Protein AF-A0A353P8K7-F1 (afdb_monomer)

Nearest PDB structures (foldseek):
  1xvi-assembly1_A  TM=2.684E-01  e=2.749E+00  Escherichia coli K-12
  8qqc-assembly1_A  TM=2.495E-01  e=2.749E+00  Lymantria dispar
  8qph-assembly1_A  TM=2.498E-01  e=2.922E+00  Lymantria dispar
  5ncs-assembly2_B  TM=2.288E-01  e=4.481E+00  Tannerella forsythia 92A2
  5nct-assembly1_A  TM=1.923E-01  e=8.252E+00  Tannerella forsythia

Foldseek 3Di:
DWDWDAAPVRDTPGQPPAKKWKKWWFDDDPQKIKIFIDMDSRPLVCLVVCVVVDPTHTFKMWMAGQGHPVRRVVLSVQLCVLQVVQDDDDGMGMDGHPPPVSVCSNLVSVCVSCVVVLVVVCVVPVDDDPPPSDGPRIDMQGPVNSVVSVVSPPPDPPPPPPPDPDD

Sequence (167 aa):
MTHQLYGARGNVINTFGGYHLYILFCKPYRELRFFKIGISTFVMGRMPQLLCGCPFEFDRVVYTYVGNSKEAHAAEASLHREMAKLSTCREWFCMREGNDDDSKEFNDAIFRTWGQELQEMQESMGTQPDGSGVPTKWNRISEEAIKGYMALQRPSKRRRPKHRRAA

Solvent-accessible surface area (backbone atoms only — not comparable to full-atom values): 9806 Å² total; per-residue (Å²): 122,74,55,77,44,68,42,103,82,71,49,77,42,81,38,58,69,39,21,22,41,35,41,41,34,32,48,74,55,92,60,30,33,41,33,34,59,50,74,34,60,49,62,78,77,45,48,67,63,49,60,76,73,42,96,64,58,73,44,40,35,38,33,39,83,55,43,46,68,67,51,33,50,52,52,52,55,48,46,53,61,64,43,48,87,36,48,76,56,95,54,31,31,50,39,50,64,92,39,66,66,51,53,47,54,52,50,52,37,53,38,73,75,43,31,69,68,50,47,60,43,42,72,73,63,77,62,80,83,89,79,76,84,69,64,90,77,43,51,74,45,49,52,66,56,52,51,52,54,55,62,68,67,51,75,70,80,72,75,70,77,78,77,75,76,84,129

Structure (mmCIF, N/CA/C/O backbone):
data_AF-A0A353P8K7-F1
#
_entry.id   AF-A0A353P8K7-F1
#
loop_
_atom_site.group_PDB
_atom_site.id
_atom_site.type_symbol
_atom_site.label_atom_id
_atom_site.label_alt_id
_atom_site.label_comp_id
_atom_site.label_asym_id
_atom_site.label_entity_id
_atom_site.label_seq_id
_atom_site.pdbx_PDB_ins_code
_atom_site.Cartn_x
_atom_site.Cartn_y
_atom_site.Cartn_z
_atom_site.occupancy
_atom_site.B_iso_or_equiv
_atom_site.auth_seq_id
_atom_site.auth_comp_id
_atom_site.auth_asym_id
_atom_site.auth_atom_id
_atom_site.pdbx_PDB_model_num
ATOM 1 N N . MET A 1 1 ? 18.266 7.956 -15.931 1.00 43.16 1 MET A N 1
ATOM 2 C CA . MET A 1 1 ? 18.594 6.923 -16.939 1.00 43.16 1 MET A CA 1
ATOM 3 C C . MET A 1 1 ? 17.413 5.967 -17.006 1.00 43.16 1 MET A C 1
ATOM 5 O O . MET A 1 1 ? 17.100 5.342 -16.001 1.00 43.16 1 MET A O 1
ATOM 9 N N . THR A 1 2 ? 16.691 5.939 -18.124 1.00 40.66 2 THR A N 1
ATOM 10 C CA . THR A 1 2 ? 15.492 5.103 -18.293 1.00 40.66 2 THR A CA 1
ATOM 11 C C . THR A 1 2 ? 15.934 3.733 -18.785 1.00 40.66 2 THR A C 1
ATOM 13 O O . THR A 1 2 ? 16.444 3.617 -19.896 1.00 40.66 2 THR A O 1
ATOM 16 N N . HIS A 1 3 ? 15.782 2.696 -17.966 1.00 39.88 3 HIS A N 1
ATOM 17 C CA . HIS A 1 3 ? 15.953 1.329 -18.449 1.00 39.88 3 HIS A CA 1
ATOM 18 C C . HIS A 1 3 ? 14.664 0.932 -19.169 1.00 39.88 3 HIS A C 1
ATOM 20 O O . HIS A 1 3 ? 13.577 1.213 -18.673 1.00 39.88 3 HIS A O 1
ATOM 26 N N . GLN A 1 4 ? 14.750 0.311 -20.341 1.00 42.09 4 GLN A N 1
ATOM 27 C CA . GLN A 1 4 ? 13.599 -0.316 -20.992 1.00 42.09 4 GLN A CA 1
ATOM 28 C C . GLN A 1 4 ? 13.704 -1.822 -20.768 1.00 42.09 4 GLN A C 1
ATOM 30 O O . GLN A 1 4 ? 14.671 -2.444 -21.205 1.00 42.09 4 GLN A O 1
ATOM 35 N N . LEU A 1 5 ? 12.731 -2.409 -20.072 1.00 46.09 5 LEU A N 1
ATOM 36 C CA . LEU A 1 5 ? 12.592 -3.859 -20.001 1.00 46.09 5 LEU A CA 1
ATOM 37 C C . LEU A 1 5 ? 11.642 -4.305 -21.110 1.00 46.09 5 LEU A C 1
ATOM 39 O O . LEU A 1 5 ? 10.525 -3.812 -21.231 1.00 46.09 5 LEU A O 1
ATOM 43 N N . TYR A 1 6 ? 12.079 -5.254 -21.927 1.00 43.75 6 TYR A N 1
ATOM 44 C CA . TYR A 1 6 ? 11.246 -5.831 -22.975 1.00 43.75 6 TYR A CA 1
ATOM 45 C C . TYR A 1 6 ? 10.552 -7.078 -22.427 1.00 43.75 6 TYR A C 1
ATOM 47 O O . TYR A 1 6 ? 11.202 -8.002 -21.937 1.00 43.75 6 TYR A O 1
ATOM 55 N N . GLY A 1 7 ? 9.220 -7.114 -22.493 1.00 46.94 7 GLY A N 1
ATOM 56 C CA . GLY A 1 7 ? 8.465 -8.331 -22.203 1.00 46.94 7 GLY A CA 1
ATOM 57 C C . GLY A 1 7 ? 8.741 -9.420 -23.248 1.00 46.94 7 GLY A C 1
ATOM 58 O O . GLY A 1 7 ? 9.162 -9.130 -24.365 1.00 46.94 7 GLY A O 1
ATOM 59 N N . ALA A 1 8 ? 8.415 -10.679 -22.937 1.00 44.69 8 ALA A N 1
ATOM 60 C CA . ALA A 1 8 ? 8.651 -11.838 -23.818 1.00 44.69 8 ALA A CA 1
ATOM 61 C C . ALA A 1 8 ? 7.961 -11.772 -25.205 1.00 44.69 8 ALA A C 1
ATOM 63 O O . ALA A 1 8 ? 8.184 -12.639 -26.046 1.00 44.69 8 ALA A O 1
ATOM 64 N N . ARG A 1 9 ? 7.109 -10.765 -25.442 1.00 46.38 9 ARG A N 1
ATOM 65 C CA . ARG A 1 9 ? 6.436 -10.483 -26.722 1.00 46.38 9 ARG A CA 1
ATOM 66 C C . ARG A 1 9 ? 6.897 -9.177 -27.390 1.00 46.38 9 ARG A C 1
ATOM 68 O O . ARG A 1 9 ? 6.229 -8.713 -28.300 1.00 46.38 9 ARG A O 1
ATOM 75 N N . GLY A 1 10 ? 7.982 -8.557 -26.923 1.00 41.38 10 GLY A N 1
ATOM 76 C CA . GLY A 1 10 ? 8.492 -7.294 -27.473 1.00 41.38 10 GLY A CA 1
ATOM 77 C C . GLY A 1 10 ? 7.762 -6.032 -26.998 1.00 41.38 10 GLY A C 1
ATOM 78 O O . GLY A 1 10 ? 8.139 -4.935 -27.395 1.00 41.38 10 GLY A O 1
ATOM 79 N N . ASN A 1 11 ? 6.761 -6.150 -26.119 1.00 46.84 11 ASN A N 1
ATOM 80 C CA . ASN A 1 11 ? 6.120 -4.979 -25.518 1.00 46.84 11 ASN A CA 1
ATOM 81 C C . ASN A 1 11 ? 7.098 -4.288 -24.558 1.00 46.84 11 ASN A C 1
ATOM 83 O O . ASN A 1 11 ? 7.665 -4.944 -23.676 1.00 46.84 11 ASN A O 1
ATOM 87 N N . VAL A 1 12 ? 7.261 -2.974 -24.717 1.00 45.72 12 VAL A N 1
ATOM 88 C CA . VAL A 1 12 ? 8.039 -2.134 -23.801 1.00 45.72 12 VAL A CA 1
ATOM 89 C C . VAL A 1 12 ? 7.329 -2.119 -22.450 1.00 45.72 12 VAL A C 1
ATOM 91 O O . VAL A 1 12 ? 6.235 -1.576 -22.308 1.00 45.72 12 VAL A O 1
ATOM 94 N N . ILE A 1 13 ? 7.946 -2.733 -21.447 1.00 55.56 13 ILE A N 1
ATOM 95 C CA . ILE A 1 13 ? 7.599 -2.513 -20.051 1.00 55.56 13 ILE A CA 1
ATOM 96 C C . ILE A 1 13 ? 8.386 -1.266 -19.665 1.00 55.56 13 ILE A C 1
ATOM 98 O O . ILE A 1 13 ? 9.603 -1.323 -19.487 1.00 55.56 13 ILE A O 1
ATOM 102 N N . ASN A 1 14 ? 7.707 -0.119 -19.610 1.00 50.41 14 ASN A N 1
ATOM 103 C CA . ASN A 1 14 ? 8.325 1.115 -19.137 1.00 50.41 14 ASN A CA 1
ATOM 104 C C . ASN A 1 14 ? 8.773 0.910 -17.685 1.00 50.41 14 ASN A C 1
ATOM 106 O O . ASN A 1 14 ? 7.980 0.982 -16.748 1.00 50.41 14 ASN A O 1
ATOM 110 N N . THR A 1 15 ? 10.059 0.632 -17.502 1.00 52.41 15 THR A N 1
ATOM 111 C CA . THR A 1 15 ? 10.737 0.757 -16.218 1.00 52.41 15 THR A CA 1
ATOM 112 C C . THR A 1 15 ? 10.936 2.245 -15.991 1.00 52.41 15 THR A C 1
ATOM 114 O O . THR A 1 15 ? 11.905 2.849 -16.451 1.00 52.41 15 THR A O 1
ATOM 117 N N . PHE A 1 16 ? 9.958 2.861 -15.332 1.00 56.97 16 PHE A N 1
ATOM 118 C CA . PHE A 1 16 ? 10.113 4.202 -14.790 1.00 56.97 16 PHE A CA 1
ATOM 119 C C . PHE A 1 16 ? 11.381 4.198 -13.930 1.00 56.97 16 PHE A C 1
ATOM 121 O O . PHE A 1 16 ? 11.519 3.380 -13.021 1.00 56.97 16 PHE A O 1
ATOM 128 N N . GLY A 1 17 ? 12.356 5.035 -14.283 1.00 69.00 17 GLY A N 1
ATOM 129 C CA . GLY A 1 17 ? 13.605 5.136 -13.540 1.00 69.00 17 GLY A CA 1
ATOM 130 C C . GLY A 1 17 ? 13.334 5.759 -12.177 1.00 69.00 17 GLY A C 1
ATOM 131 O O . GLY A 1 17 ? 13.375 6.973 -12.059 1.00 69.00 17 GLY A O 1
ATOM 132 N N . GLY A 1 18 ? 13.032 4.935 -11.175 1.00 86.31 18 GLY A N 1
ATOM 133 C CA . GLY A 1 18 ? 12.836 5.360 -9.794 1.00 86.31 18 GLY A CA 1
ATOM 134 C C . GLY A 1 18 ? 11.992 4.379 -8.987 1.00 86.31 18 GLY A C 1
ATOM 135 O O . GLY A 1 18 ? 11.608 3.311 -9.464 1.00 86.31 18 GLY A O 1
ATOM 136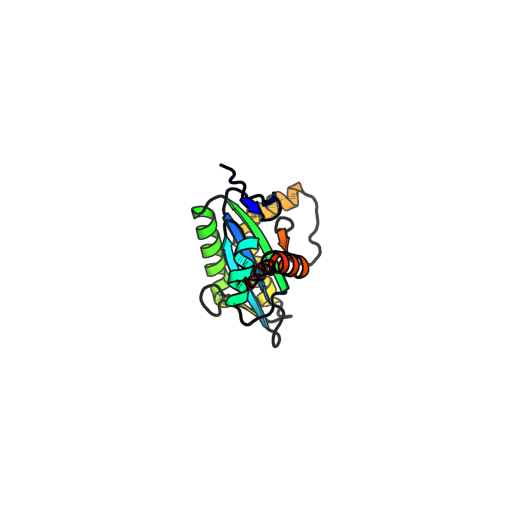 N N . TYR A 1 19 ? 11.760 4.729 -7.731 1.00 93.06 19 TYR A N 1
ATOM 137 C CA . TYR A 1 19 ? 11.025 3.927 -6.768 1.00 93.06 19 TYR A CA 1
ATOM 138 C C . TYR A 1 19 ? 9.587 4.416 -6.646 1.00 93.06 19 TYR A C 1
ATOM 140 O O . TYR A 1 19 ? 9.296 5.610 -6.704 1.00 93.06 19 TYR A O 1
ATOM 148 N N . HIS A 1 20 ? 8.696 3.459 -6.434 1.00 92.06 20 HIS A N 1
ATOM 149 C CA . HIS A 1 20 ? 7.301 3.690 -6.117 1.00 92.06 20 HIS A CA 1
ATOM 150 C C . HIS A 1 20 ? 7.039 3.178 -4.712 1.00 92.06 20 HIS A C 1
ATOM 152 O O . HIS A 1 20 ? 7.523 2.099 -4.365 1.00 92.06 20 HIS A O 1
ATOM 158 N N . LEU A 1 21 ? 6.236 3.904 -3.946 1.00 92.69 21 LEU A N 1
ATOM 159 C CA . LEU A 1 21 ? 5.556 3.347 -2.788 1.00 92.69 21 LEU A CA 1
ATOM 160 C C . LEU A 1 21 ? 4.234 2.755 -3.273 1.00 92.69 21 LEU A C 1
ATOM 162 O O . LEU A 1 21 ? 3.516 3.383 -4.053 1.00 92.69 21 LEU A O 1
ATOM 166 N N . TYR A 1 22 ? 3.908 1.556 -2.813 1.00 93.75 22 TYR A N 1
ATOM 167 C CA . TYR A 1 22 ? 2.628 0.920 -3.055 1.00 93.75 22 TYR A CA 1
ATOM 168 C C . TYR A 1 22 ? 1.941 0.534 -1.748 1.00 93.75 22 TYR A C 1
ATOM 170 O O . TYR A 1 22 ? 2.583 0.225 -0.743 1.00 93.75 22 TYR A O 1
ATOM 178 N N . ILE A 1 23 ? 0.613 0.507 -1.809 1.00 94.31 23 ILE A N 1
ATOM 179 C CA . ILE A 1 23 ? -0.253 -0.075 -0.794 1.00 94.31 23 ILE A CA 1
ATOM 180 C C . ILE A 1 23 ? -1.076 -1.157 -1.483 1.00 94.31 23 ILE A C 1
ATOM 182 O O . ILE A 1 23 ? -1.819 -0.904 -2.434 1.00 94.31 23 ILE A O 1
ATOM 186 N N . LEU A 1 24 ? -0.897 -2.388 -1.026 1.00 94.81 24 LEU A N 1
ATOM 187 C CA . LEU A 1 24 ? -1.645 -3.552 -1.470 1.00 94.81 24 LEU A CA 1
ATOM 188 C C . LEU A 1 24 ? -2.773 -3.803 -0.473 1.00 94.81 24 LEU A C 1
ATOM 190 O O . LEU A 1 24 ? -2.500 -4.094 0.686 1.00 94.81 24 LEU A O 1
ATOM 194 N N . PHE A 1 25 ? -4.017 -3.753 -0.934 1.00 94.12 25 PHE A N 1
ATOM 195 C CA . PHE A 1 25 ? -5.191 -4.107 -0.145 1.00 94.12 25 PHE A CA 1
ATOM 196 C C . PHE A 1 25 ? -5.648 -5.523 -0.473 1.00 94.12 25 PHE A C 1
ATOM 198 O O . PHE A 1 25 ? -5.752 -5.907 -1.642 1.00 94.12 25 PHE A O 1
ATOM 205 N N . CYS A 1 26 ? -5.964 -6.278 0.570 1.00 95.38 26 CYS A N 1
ATOM 206 C CA . CYS A 1 26 ? -6.613 -7.574 0.458 1.00 95.38 26 CYS A CA 1
ATOM 207 C C . CYS A 1 26 ? -8.137 -7.412 0.497 1.00 95.38 26 CYS A C 1
ATOM 209 O O . CYS A 1 26 ? -8.654 -6.402 0.986 1.00 95.38 26 CYS A O 1
ATOM 211 N N . LYS A 1 27 ? -8.858 -8.420 0.005 1.00 93.56 27 LYS A N 1
ATOM 212 C CA . LYS A 1 27 ? -10.302 -8.532 0.206 1.00 93.56 27 LYS A CA 1
ATOM 213 C C . LYS A 1 27 ? -10.603 -8.675 1.705 1.00 93.56 27 LYS A C 1
ATOM 215 O O . LYS A 1 27 ? -9.779 -9.240 2.434 1.00 93.56 27 LYS A O 1
ATOM 220 N N . PRO A 1 28 ? -11.757 -8.174 2.175 1.00 94.81 28 PRO A N 1
ATOM 221 C CA . PRO A 1 28 ? -12.158 -8.329 3.565 1.00 94.81 28 PRO A CA 1
ATOM 222 C C . PRO A 1 28 ? -12.217 -9.797 3.993 1.00 94.81 28 PR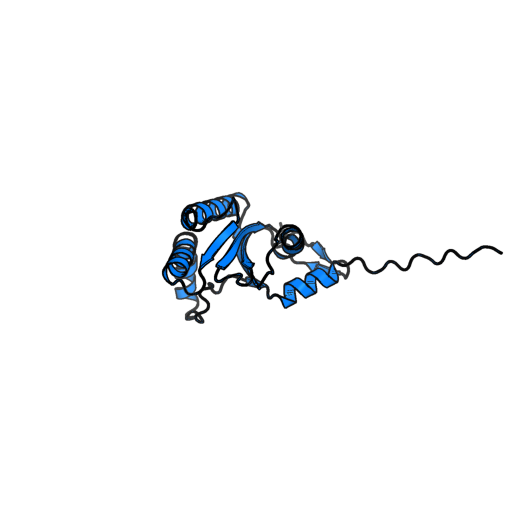O A C 1
ATOM 224 O O . PRO A 1 28 ? -12.686 -10.661 3.252 1.00 94.81 28 PRO A O 1
ATOM 227 N N . TYR A 1 29 ? -11.775 -10.075 5.215 1.00 94.50 29 TYR A N 1
ATOM 228 C CA . TYR A 1 29 ? -11.865 -11.381 5.854 1.00 94.50 29 TYR A CA 1
ATOM 229 C C . TYR A 1 29 ? -12.284 -11.205 7.312 1.00 94.50 29 TYR A C 1
ATOM 231 O O . TYR A 1 29 ? -11.532 -10.651 8.108 1.00 94.50 29 TYR A O 1
ATOM 239 N N . ARG A 1 30 ? -13.481 -11.694 7.667 1.00 94.38 30 ARG A N 1
ATOM 240 C CA . ARG A 1 30 ? -14.068 -11.550 9.016 1.00 94.38 30 ARG A CA 1
ATOM 241 C C . ARG A 1 30 ? -14.080 -10.094 9.505 1.00 94.38 30 ARG A C 1
ATOM 243 O O . ARG A 1 30 ? -13.557 -9.811 10.575 1.00 94.38 30 ARG A O 1
ATOM 250 N N . GLU A 1 31 ? -14.630 -9.189 8.692 1.00 95.06 31 GLU A N 1
ATOM 251 C CA . GLU A 1 31 ? -14.717 -7.742 8.986 1.00 95.06 31 GLU A CA 1
ATOM 252 C C . GLU A 1 31 ? -13.357 -7.036 9.103 1.00 95.06 31 GLU A C 1
ATOM 254 O O . GLU A 1 31 ? -13.287 -5.881 9.509 1.00 95.06 31 GLU A O 1
ATOM 259 N N . LEU A 1 32 ? -12.261 -7.707 8.747 1.00 95.25 32 LEU A N 1
ATOM 260 C CA . LEU A 1 32 ? -10.925 -7.131 8.738 1.00 95.25 32 LEU A CA 1
ATOM 261 C C . LEU A 1 32 ? -10.439 -6.969 7.307 1.00 95.25 32 LEU A C 1
ATOM 263 O O . LEU A 1 32 ? -10.558 -7.878 6.484 1.00 95.25 32 LEU A O 1
ATOM 267 N N . ARG A 1 33 ? -9.827 -5.827 7.019 1.00 95.88 33 ARG A N 1
ATOM 268 C CA . ARG A 1 33 ? -9.155 -5.563 5.753 1.00 95.88 33 ARG A CA 1
ATOM 269 C C . ARG A 1 33 ? -7.661 -5.445 6.007 1.00 95.88 33 ARG A C 1
ATOM 271 O O . ARG A 1 33 ? -7.184 -4.482 6.604 1.00 95.88 33 ARG A O 1
ATOM 278 N N . PHE A 1 34 ? -6.927 -6.441 5.528 1.00 96.06 34 PHE A N 1
ATOM 279 C CA . PHE A 1 34 ? -5.472 -6.454 5.594 1.00 96.06 34 PHE A CA 1
ATOM 280 C C . PHE A 1 34 ? -4.887 -5.642 4.450 1.00 96.06 34 PHE A C 1
ATOM 282 O O . PHE A 1 34 ? -5.363 -5.700 3.311 1.00 96.06 34 PHE A O 1
ATOM 289 N N . PHE A 1 35 ? -3.817 -4.918 4.740 1.00 95.62 35 PHE A N 1
ATOM 290 C CA . PHE A 1 35 ? -3.059 -4.223 3.719 1.00 95.62 35 PHE A CA 1
ATOM 291 C C . PHE A 1 35 ? -1.566 -4.255 4.009 1.00 95.62 35 PHE A C 1
ATOM 293 O O . PHE A 1 35 ? -1.120 -4.474 5.135 1.00 95.62 35 PHE A O 1
ATOM 300 N N . LYS A 1 36 ? -0.786 -4.074 2.952 1.00 95.81 36 LYS A N 1
ATOM 301 C CA . LYS A 1 36 ? 0.668 -4.061 2.991 1.00 95.81 36 LYS A CA 1
ATOM 302 C C . LYS A 1 36 ? 1.173 -2.772 2.385 1.00 95.81 36 LYS A C 1
ATOM 304 O O . LYS A 1 36 ? 0.763 -2.426 1.280 1.00 95.81 36 LYS A O 1
ATOM 309 N N . ILE A 1 37 ? 2.115 -2.142 3.066 1.00 95.62 37 ILE A N 1
ATOM 310 C CA . ILE A 1 37 ? 2.878 -1.017 2.534 1.00 95.62 37 ILE A CA 1
ATOM 311 C C . ILE A 1 37 ? 4.235 -1.555 2.085 1.00 95.62 37 ILE A C 1
ATOM 313 O O . ILE A 1 37 ? 4.795 -2.462 2.708 1.00 95.62 37 ILE A O 1
ATOM 317 N N . GLY A 1 38 ? 4.730 -1.065 0.956 1.00 95.69 38 GLY A N 1
ATOM 318 C CA . GLY A 1 38 ? 6.067 -1.407 0.504 1.00 95.69 38 GLY A CA 1
ATOM 319 C C . GLY A 1 38 ? 6.557 -0.511 -0.618 1.00 95.69 38 GLY A C 1
ATOM 320 O O . GLY A 1 38 ? 5.787 0.241 -1.212 1.00 95.69 38 GLY A O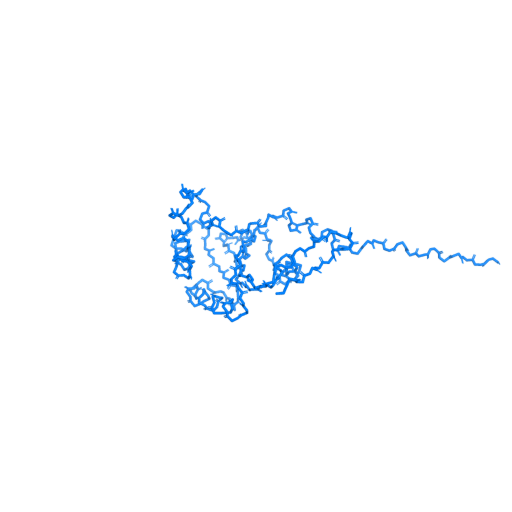 1
ATOM 321 N N . ILE A 1 39 ? 7.835 -0.644 -0.964 1.00 95.81 39 ILE A N 1
ATOM 322 C CA . ILE A 1 39 ? 8.431 0.058 -2.105 1.00 95.81 39 ILE A CA 1
ATOM 323 C C . ILE A 1 39 ? 8.883 -0.889 -3.221 1.00 95.81 39 ILE A C 1
ATOM 325 O O . ILE A 1 39 ? 9.218 -2.055 -2.996 1.00 95.81 39 ILE A O 1
ATOM 329 N N . SER A 1 40 ? 8.880 -0.407 -4.464 1.00 95.06 40 SER A N 1
ATOM 330 C CA . SER A 1 40 ? 9.415 -1.145 -5.610 1.00 95.06 40 SER A CA 1
ATOM 331 C C . SER A 1 40 ? 9.773 -0.229 -6.776 1.00 95.06 40 SER A C 1
ATOM 333 O O . SER A 1 40 ? 9.062 0.726 -7.080 1.00 95.06 40 SER A O 1
ATOM 335 N N . THR A 1 41 ? 10.834 -0.569 -7.506 1.00 92.44 41 THR A N 1
ATOM 336 C CA . THR A 1 41 ? 11.117 0.032 -8.819 1.00 92.44 41 THR A CA 1
ATOM 337 C C . THR A 1 41 ? 10.141 -0.443 -9.898 1.00 92.44 41 THR A C 1
ATOM 339 O O . THR A 1 41 ? 9.943 0.237 -10.900 1.00 92.44 41 THR A O 1
ATOM 342 N N . PHE A 1 42 ? 9.485 -1.591 -9.688 1.00 90.38 42 PHE A N 1
ATOM 343 C CA . PHE A 1 42 ? 8.499 -2.151 -10.604 1.00 90.38 42 PHE A CA 1
ATOM 344 C C . PHE A 1 42 ? 7.390 -2.892 -9.841 1.00 90.38 42 PHE A C 1
ATOM 346 O O . PHE A 1 42 ? 7.438 -4.109 -9.645 1.00 90.38 42 PHE A O 1
ATOM 353 N N . VAL A 1 43 ? 6.358 -2.141 -9.438 1.00 89.19 43 VAL A N 1
ATOM 354 C CA . VAL A 1 43 ? 5.232 -2.623 -8.613 1.00 89.19 43 VAL A CA 1
ATOM 355 C C . VAL A 1 43 ? 4.569 -3.865 -9.217 1.00 89.19 43 VAL A C 1
ATOM 357 O O . VAL A 1 43 ? 4.400 -4.868 -8.526 1.00 89.19 43 VAL A O 1
ATOM 360 N N . MET A 1 44 ? 4.284 -3.861 -10.525 1.00 86.00 44 MET A N 1
ATOM 361 C CA . MET A 1 44 ? 3.673 -5.012 -11.210 1.00 86.00 44 MET A CA 1
ATOM 362 C C . MET A 1 44 ? 4.529 -6.281 -11.126 1.00 86.00 44 MET A C 1
ATOM 364 O O . MET A 1 44 ? 4.000 -7.366 -10.894 1.00 86.00 44 MET A O 1
ATOM 368 N N . GLY A 1 45 ? 5.853 -6.160 -11.254 1.00 86.94 45 GLY A N 1
ATOM 369 C CA . GLY A 1 45 ? 6.769 -7.296 -11.129 1.00 86.94 45 GLY A CA 1
ATOM 370 C C . GLY A 1 45 ? 6.913 -7.817 -9.701 1.00 86.94 45 GLY A C 1
ATOM 371 O O . GLY A 1 45 ? 7.341 -8.955 -9.511 1.00 86.94 45 GLY A O 1
ATOM 372 N N . ARG A 1 46 ? 6.526 -7.024 -8.695 1.00 90.69 46 ARG A N 1
ATOM 373 C CA . ARG A 1 46 ? 6.505 -7.441 -7.288 1.00 90.69 46 ARG A CA 1
ATOM 374 C C . ARG A 1 46 ? 5.252 -8.248 -6.936 1.00 90.69 46 ARG A C 1
ATOM 376 O O . ARG A 1 46 ? 5.317 -9.089 -6.041 1.00 90.69 46 ARG A O 1
ATOM 383 N N . MET A 1 47 ? 4.147 -8.068 -7.663 1.00 89.44 47 MET A N 1
ATOM 384 C CA . MET A 1 47 ? 2.871 -8.744 -7.382 1.00 89.44 47 MET A CA 1
ATOM 385 C C . MET A 1 47 ? 2.950 -10.277 -7.308 1.00 89.44 47 MET A C 1
ATOM 387 O O . MET A 1 47 ? 2.393 -10.828 -6.359 1.00 89.44 47 MET A O 1
ATOM 391 N N . PRO A 1 48 ? 3.655 -10.996 -8.211 1.00 87.75 48 PRO A N 1
ATOM 392 C CA . PRO A 1 48 ? 3.748 -12.454 -8.121 1.00 87.75 48 PRO A CA 1
ATOM 393 C C . PRO A 1 48 ? 4.393 -12.914 -6.810 1.00 87.75 48 PRO A C 1
ATOM 395 O O . PRO A 1 48 ? 3.974 -13.901 -6.217 1.00 87.75 48 PRO A O 1
ATOM 398 N N . GLN A 1 49 ? 5.397 -12.174 -6.334 1.00 89.56 49 GLN A N 1
ATOM 399 C CA . GLN A 1 49 ? 6.134 -12.507 -5.114 1.00 89.56 49 GLN A CA 1
ATOM 400 C C . GLN A 1 49 ? 5.272 -12.279 -3.869 1.00 89.56 49 GLN A C 1
ATOM 402 O O . GLN A 1 49 ? 5.337 -13.063 -2.927 1.00 89.56 49 GLN A O 1
ATOM 407 N N . LEU A 1 50 ? 4.437 -11.235 -3.883 1.00 89.50 50 LEU A N 1
ATOM 408 C CA . LEU A 1 50 ? 3.486 -10.968 -2.807 1.00 89.50 50 LEU A CA 1
ATOM 409 C C . LEU A 1 50 ? 2.380 -12.027 -2.756 1.00 89.50 50 LEU A C 1
ATOM 411 O O . LEU A 1 50 ? 2.039 -12.472 -1.665 1.00 89.50 50 LEU A O 1
ATOM 415 N N . LEU A 1 51 ? 1.864 -12.469 -3.910 1.00 87.44 51 LEU A N 1
ATOM 416 C CA . LEU A 1 51 ? 0.838 -13.518 -3.978 1.00 87.44 51 LEU A CA 1
ATOM 417 C C . LEU A 1 51 ? 1.326 -14.855 -3.410 1.00 87.44 51 LEU A C 1
ATOM 419 O O . LEU A 1 51 ? 0.561 -15.559 -2.766 1.00 87.44 51 LEU A O 1
ATOM 423 N N . CYS A 1 52 ? 2.598 -15.207 -3.614 1.00 87.88 52 CYS A N 1
ATOM 424 C CA . CYS A 1 52 ? 3.151 -16.449 -3.070 1.00 87.88 52 CYS A CA 1
ATOM 425 C C . CYS A 1 52 ? 3.282 -16.440 -1.537 1.00 87.88 52 CYS A C 1
ATOM 427 O O . CYS A 1 52 ? 3.330 -17.508 -0.933 1.00 87.88 52 CYS A O 1
ATOM 429 N N . GLY A 1 53 ? 3.398 -15.261 -0.919 1.00 84.69 53 GLY A N 1
ATOM 430 C CA . GLY A 1 53 ? 3.636 -15.114 0.520 1.00 84.69 53 GLY A CA 1
ATOM 431 C C . GLY A 1 53 ? 2.434 -14.625 1.326 1.00 84.69 53 GLY A C 1
ATOM 432 O O . GLY A 1 53 ? 2.520 -14.571 2.551 1.00 84.69 53 GLY A O 1
ATOM 433 N N . CYS A 1 54 ? 1.338 -14.235 0.672 1.00 88.69 54 CYS A N 1
ATOM 434 C CA . CYS A 1 54 ? 0.157 -13.704 1.337 1.00 88.69 54 CYS A CA 1
ATOM 435 C C . CYS A 1 54 ? -0.965 -14.752 1.376 1.00 88.69 54 CYS A C 1
ATOM 437 O O . CYS A 1 54 ? -1.351 -15.255 0.322 1.00 88.69 54 CYS A O 1
ATOM 439 N N . PRO A 1 55 ? -1.530 -15.061 2.557 1.00 89.62 55 PRO A N 1
ATOM 440 C C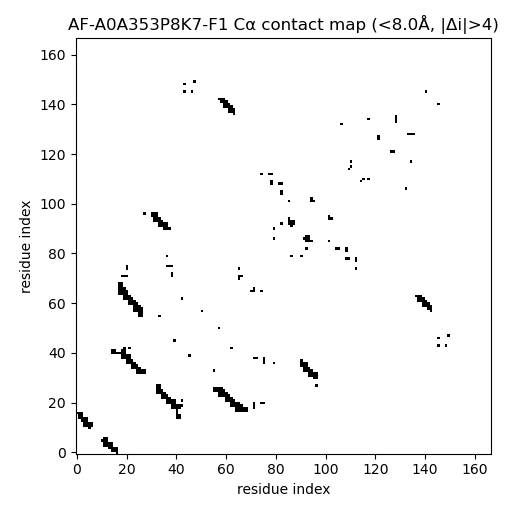A . PRO A 1 55 ? -2.657 -15.984 2.665 1.00 89.62 55 PRO A CA 1
ATOM 441 C C . PRO A 1 55 ? -4.006 -15.351 2.279 1.00 89.62 55 PRO A C 1
ATOM 443 O O . PRO A 1 55 ? -5.010 -16.057 2.238 1.00 89.62 55 PRO A O 1
ATOM 446 N N . PHE A 1 56 ? -4.054 -14.039 2.028 1.00 92.88 56 PHE A N 1
ATOM 447 C CA . PHE A 1 56 ? -5.281 -13.305 1.722 1.00 92.88 56 PHE A CA 1
ATOM 448 C C . PHE A 1 56 ? -5.406 -13.013 0.225 1.00 92.88 56 PHE A C 1
ATOM 450 O O . PHE A 1 56 ? -4.417 -12.777 -0.470 1.00 92.88 56 PHE A O 1
ATOM 457 N N . GLU A 1 57 ? -6.641 -12.997 -0.271 1.00 92.12 57 GLU A N 1
ATOM 458 C CA . GLU A 1 57 ? -6.926 -12.635 -1.657 1.00 92.12 57 GLU A CA 1
ATOM 459 C C . GLU A 1 57 ? -6.729 -11.131 -1.871 1.00 92.12 57 GLU A C 1
ATOM 461 O O . GLU A 1 57 ? -7.134 -10.322 -1.038 1.00 92.12 57 GLU A O 1
ATOM 466 N N . PHE A 1 58 ? -6.109 -10.739 -2.983 1.00 92.44 58 PHE A N 1
ATOM 467 C CA . PHE A 1 58 ? -5.869 -9.328 -3.290 1.00 92.44 58 PHE A CA 1
ATOM 468 C C . PHE A 1 58 ? -7.139 -8.679 -3.842 1.00 92.44 58 PHE A C 1
ATOM 470 O O . PHE A 1 58 ? -7.834 -9.269 -4.664 1.00 92.44 58 PHE A O 1
ATOM 477 N N . ASP A 1 59 ? -7.415 -7.455 -3.403 1.00 90.25 59 ASP A N 1
ATOM 478 C CA . ASP A 1 59 ? -8.484 -6.607 -3.939 1.00 90.25 59 ASP A CA 1
ATOM 479 C C . ASP A 1 59 ? -7.885 -5.640 -4.966 1.00 90.25 59 ASP A C 1
ATOM 481 O O . ASP A 1 59 ? -8.148 -5.702 -6.168 1.00 90.25 59 ASP A O 1
ATOM 485 N N . ARG A 1 60 ? -6.988 -4.770 -4.497 1.00 87.94 60 ARG A N 1
ATOM 486 C CA . ARG A 1 60 ? -6.417 -3.701 -5.315 1.00 87.94 60 ARG A CA 1
ATOM 487 C C . ARG A 1 60 ? -5.033 -3.311 -4.842 1.00 87.94 60 ARG A C 1
ATOM 489 O O . ARG A 1 60 ? -4.704 -3.422 -3.664 1.00 87.94 60 ARG A O 1
ATOM 496 N N . VAL A 1 61 ? -4.249 -2.777 -5.767 1.00 89.50 61 VAL A N 1
ATOM 497 C CA . VAL A 1 61 ? -2.972 -2.134 -5.460 1.00 89.50 61 VAL A CA 1
ATOM 498 C C . VAL A 1 61 ? -3.059 -0.702 -5.922 1.00 89.50 61 VAL A C 1
ATOM 500 O O . VAL A 1 61 ? -3.457 -0.428 -7.056 1.00 89.50 61 VAL A O 1
ATOM 503 N N . VAL A 1 62 ? -2.669 0.194 -5.036 1.00 86.81 62 VAL A N 1
ATOM 504 C CA . VAL A 1 62 ? -2.475 1.599 -5.350 1.00 86.81 62 VAL A CA 1
ATOM 505 C C . VAL A 1 62 ? -0.981 1.872 -5.235 1.00 86.81 62 VAL A C 1
ATOM 507 O O . VAL A 1 62 ? -0.329 1.355 -4.327 1.00 86.81 62 VAL A O 1
ATOM 510 N N . TYR A 1 63 ? -0.410 2.661 -6.143 1.00 89.19 63 TYR A N 1
ATOM 511 C CA . TYR A 1 63 ? 0.976 3.109 -5.997 1.00 89.19 63 TYR A CA 1
ATOM 512 C C . TYR A 1 63 ? 1.211 4.535 -6.492 1.00 89.19 63 TYR A C 1
ATOM 514 O O . TYR A 1 63 ? 0.530 5.008 -7.402 1.00 89.19 63 TYR A O 1
ATOM 522 N N . THR A 1 64 ? 2.228 5.188 -5.933 1.00 86.38 64 THR A N 1
ATOM 523 C CA . THR A 1 64 ? 2.710 6.509 -6.353 1.00 86.38 64 THR A CA 1
ATOM 524 C C . THR A 1 64 ? 4.220 6.486 -6.583 1.00 86.38 64 THR A C 1
ATOM 526 O O . THR A 1 64 ? 4.947 5.729 -5.938 1.00 86.38 64 THR A 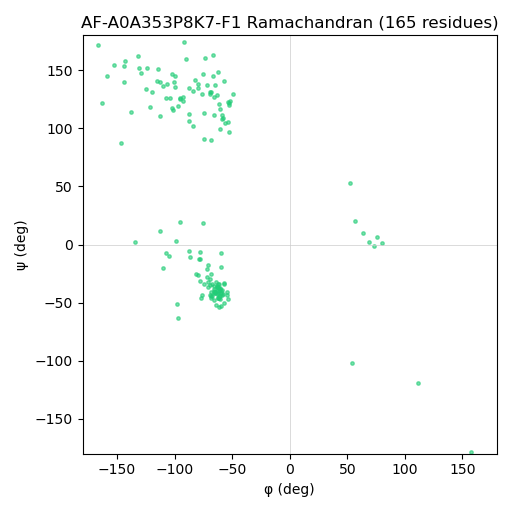O 1
ATOM 529 N N . TYR A 1 65 ? 4.696 7.287 -7.534 1.00 87.62 65 TYR A N 1
ATOM 530 C CA . TYR A 1 65 ? 6.126 7.483 -7.772 1.00 87.62 65 TYR A CA 1
ATOM 531 C C . TYR A 1 65 ? 6.702 8.409 -6.700 1.00 87.62 65 TYR A C 1
ATOM 533 O O . TYR A 1 65 ? 6.155 9.485 -6.476 1.00 87.62 65 TYR A O 1
ATOM 541 N N . VAL A 1 66 ? 7.804 7.998 -6.071 1.00 87.56 66 VAL A N 1
ATOM 542 C CA . VAL A 1 66 ? 8.425 8.732 -4.955 1.00 87.56 66 VAL A CA 1
ATOM 543 C C . VAL A 1 66 ? 9.760 9.361 -5.347 1.00 87.56 66 VAL A C 1
ATOM 545 O O . VAL A 1 66 ? 10.188 10.309 -4.709 1.00 87.56 66 VAL A O 1
ATOM 548 N N . GLY A 1 67 ? 10.409 8.878 -6.409 1.00 89.06 67 GLY A N 1
ATOM 549 C CA . GLY A 1 67 ? 11.718 9.382 -6.815 1.00 89.06 67 GLY A CA 1
ATOM 550 C C . GLY A 1 67 ? 12.807 8.345 -6.608 1.00 89.06 67 GLY A C 1
ATOM 551 O O . GLY A 1 67 ? 12.793 7.277 -7.226 1.00 89.06 67 GLY A O 1
ATOM 552 N N . ASN A 1 68 ? 13.790 8.661 -5.773 1.00 91.88 68 ASN A N 1
ATOM 553 C CA . ASN A 1 68 ? 14.939 7.788 -5.547 1.00 91.88 68 ASN A CA 1
ATOM 554 C C . ASN A 1 68 ? 14.737 6.821 -4.363 1.00 91.88 68 ASN A C 1
ATOM 556 O O . ASN A 1 68 ? 13.748 6.862 -3.636 1.00 91.88 68 ASN A O 1
ATOM 560 N N . SER A 1 69 ? 15.700 5.914 -4.175 1.00 93.12 69 SER A N 1
ATOM 561 C CA . SER A 1 69 ? 15.650 4.896 -3.115 1.00 93.12 69 SER A CA 1
ATOM 562 C C . SER A 1 69 ? 15.585 5.500 -1.710 1.00 93.12 69 SER A C 1
ATOM 564 O O . SER A 1 69 ? 14.875 4.974 -0.857 1.00 93.12 69 SER A O 1
ATOM 566 N N . LYS A 1 70 ? 16.309 6.600 -1.465 1.00 93.56 70 LYS A N 1
ATOM 567 C CA . LYS A 1 70 ? 16.378 7.244 -0.149 1.00 93.56 70 LYS A CA 1
ATOM 568 C C . LYS A 1 70 ? 15.035 7.874 0.215 1.00 93.56 70 LYS A C 1
ATOM 570 O O . LYS A 1 70 ? 14.557 7.663 1.324 1.00 93.56 70 LYS A O 1
ATOM 575 N N . GLU A 1 71 ? 14.428 8.599 -0.721 1.00 89.75 71 GLU A N 1
ATOM 576 C CA . GLU A 1 71 ? 13.091 9.190 -0.564 1.00 89.75 71 GLU A CA 1
ATOM 577 C C . GLU A 1 71 ? 12.032 8.108 -0.347 1.00 89.75 71 GLU A C 1
ATOM 579 O O . GLU A 1 71 ? 11.234 8.208 0.579 1.00 89.75 71 GLU A O 1
ATOM 584 N N . ALA A 1 72 ? 12.079 7.026 -1.130 1.00 92.81 72 ALA A N 1
ATOM 585 C CA . ALA A 1 72 ? 11.143 5.915 -0.996 1.00 92.81 72 ALA A CA 1
ATOM 586 C C . ALA A 1 72 ? 11.217 5.240 0.381 1.00 92.81 72 ALA A C 1
ATOM 588 O O . ALA A 1 72 ? 10.182 5.041 1.013 1.00 92.81 72 ALA A O 1
ATOM 589 N N . HIS A 1 73 ? 12.421 4.942 0.878 1.00 95.06 73 HIS A N 1
ATOM 590 C CA . HIS A 1 73 ? 12.591 4.375 2.218 1.00 95.06 73 HIS A CA 1
ATOM 591 C C . HIS A 1 73 ? 12.184 5.347 3.329 1.00 95.06 73 HIS A C 1
ATOM 593 O O . HIS A 1 73 ? 11.590 4.925 4.318 1.00 95.06 73 HIS A O 1
ATOM 599 N N . ALA A 1 74 ? 12.481 6.642 3.185 1.00 93.12 74 ALA A N 1
ATOM 600 C CA . ALA A 1 74 ? 12.057 7.647 4.155 1.00 93.12 74 ALA A CA 1
ATOM 601 C C . ALA A 1 74 ? 10.524 7.744 4.224 1.00 93.12 74 ALA A C 1
ATOM 603 O O . ALA A 1 74 ? 9.960 7.781 5.318 1.00 93.12 74 ALA A O 1
ATOM 604 N N . ALA A 1 75 ? 9.855 7.721 3.070 1.00 90.62 75 ALA A N 1
ATOM 605 C CA . ALA A 1 75 ? 8.403 7.775 2.981 1.00 90.62 75 ALA A CA 1
ATOM 606 C C . ALA A 1 75 ? 7.736 6.505 3.539 1.00 90.62 75 ALA A C 1
ATOM 608 O O . ALA A 1 75 ? 6.804 6.598 4.336 1.00 90.62 75 ALA A O 1
ATOM 609 N N . GLU A 1 76 ? 8.254 5.322 3.193 1.00 95.12 76 GLU A N 1
ATOM 610 C CA . GLU A 1 76 ? 7.818 4.036 3.755 1.00 95.12 76 GLU A CA 1
ATOM 611 C C . GLU A 1 76 ? 7.958 4.021 5.283 1.00 95.12 76 GLU A C 1
ATOM 613 O O . GLU A 1 76 ? 6.993 3.743 5.995 1.00 95.12 76 GLU A O 1
ATOM 618 N N . ALA A 1 77 ? 9.126 4.404 5.805 1.00 94.81 77 ALA A N 1
ATOM 619 C CA . ALA A 1 77 ? 9.370 4.469 7.243 1.00 94.81 77 ALA A CA 1
ATOM 620 C C . ALA A 1 77 ? 8.465 5.492 7.948 1.00 94.81 77 ALA A C 1
ATOM 622 O O . ALA A 1 77 ? 8.041 5.264 9.082 1.00 94.81 77 ALA A O 1
ATOM 623 N N . SER A 1 78 ? 8.157 6.619 7.299 1.00 93.12 78 SER A N 1
ATOM 624 C CA . SER A 1 78 ? 7.216 7.607 7.829 1.00 93.12 78 SER A CA 1
ATOM 625 C C . SER A 1 78 ? 5.808 7.026 7.947 1.00 93.12 78 SER A C 1
ATOM 627 O O . SER A 1 78 ? 5.255 7.026 9.046 1.00 93.12 78 SER A O 1
ATOM 629 N N . LEU A 1 79 ? 5.275 6.431 6.873 1.00 92.62 79 LEU A N 1
ATOM 630 C CA . LEU A 1 79 ? 3.958 5.789 6.910 1.00 92.62 79 LEU A CA 1
ATOM 631 C C . LEU A 1 79 ? 3.882 4.660 7.934 1.00 92.62 79 LEU A C 1
ATOM 633 O O . LEU A 1 79 ? 2.890 4.545 8.646 1.00 92.62 79 LEU A O 1
ATOM 637 N N . HIS A 1 80 ? 4.920 3.829 8.030 1.00 94.62 80 HIS A N 1
ATOM 638 C CA . HIS A 1 80 ? 4.940 2.732 8.994 1.00 94.62 80 HIS A CA 1
ATOM 639 C C . HIS A 1 80 ? 4.869 3.237 10.439 1.00 94.62 80 HIS A C 1
ATOM 641 O O . HIS A 1 80 ? 4.210 2.610 11.266 1.00 94.62 80 HIS A O 1
ATOM 647 N N . ARG A 1 81 ? 5.528 4.364 10.747 1.00 93.81 81 ARG A N 1
ATOM 648 C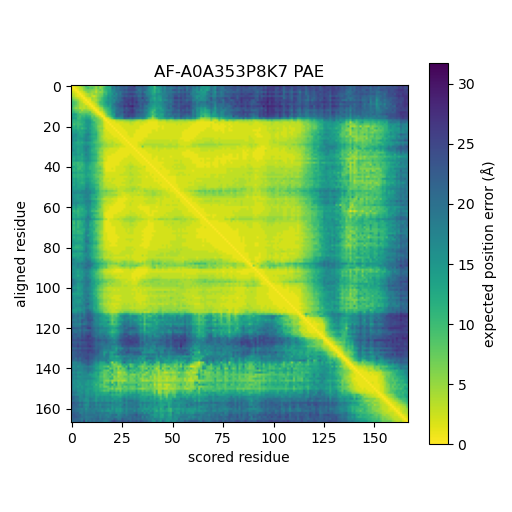 CA . ARG A 1 81 ? 5.448 4.995 12.073 1.00 93.81 81 ARG A CA 1
ATOM 649 C C . ARG A 1 81 ? 4.062 5.570 12.343 1.00 93.81 81 ARG A C 1
ATOM 651 O O . ARG A 1 81 ? 3.530 5.345 13.424 1.00 93.81 81 ARG A O 1
ATOM 658 N N . GLU A 1 82 ? 3.475 6.261 11.369 1.00 91.81 82 GLU A N 1
ATOM 659 C CA . GLU A 1 82 ? 2.127 6.831 11.493 1.00 91.81 82 GLU A CA 1
ATOM 660 C C . GLU A 1 82 ? 1.054 5.746 11.664 1.00 91.81 82 GLU A C 1
ATOM 662 O O . GLU A 1 82 ? 0.125 5.917 12.444 1.00 91.81 82 GLU A O 1
ATOM 667 N N . MET A 1 83 ? 1.209 4.602 10.993 1.00 92.81 83 MET A N 1
ATOM 668 C CA . MET A 1 83 ? 0.264 3.479 11.044 1.00 92.81 83 MET A CA 1
ATOM 669 C C . MET A 1 83 ? 0.654 2.404 12.065 1.00 92.81 83 MET A C 1
ATOM 671 O O . MET A 1 83 ? 0.182 1.268 11.987 1.00 92.81 83 MET A O 1
ATOM 675 N N . ALA A 1 84 ? 1.514 2.730 13.035 1.00 93.62 84 ALA A N 1
ATOM 676 C CA . ALA A 1 84 ? 2.012 1.760 14.007 1.00 93.62 84 ALA A CA 1
ATOM 677 C C . ALA A 1 84 ? 0.882 1.068 14.791 1.00 93.62 84 ALA A C 1
ATOM 679 O O . ALA A 1 84 ? 0.997 -0.117 15.095 1.00 93.62 84 ALA A O 1
ATOM 680 N N . LYS A 1 85 ? -0.232 1.766 15.060 1.00 92.31 85 LYS A N 1
ATOM 681 C CA . LYS A 1 85 ? -1.396 1.195 15.762 1.00 92.31 85 LYS A CA 1
ATOM 682 C C . LYS A 1 85 ? -2.149 0.146 14.946 1.00 92.31 85 LYS A C 1
ATOM 684 O O . LYS A 1 85 ? -2.721 -0.773 15.520 1.00 92.31 85 LYS A O 1
ATOM 689 N N . LEU A 1 86 ? -2.130 0.281 13.622 1.00 93.19 86 LEU A N 1
ATOM 690 C CA . LEU A 1 86 ? -2.759 -0.656 12.690 1.00 93.19 86 LEU A CA 1
ATOM 691 C C . LEU A 1 86 ? -1.816 -1.811 12.322 1.00 93.19 86 LEU A C 1
ATOM 693 O O . LEU A 1 86 ? -2.208 -2.724 11.593 1.00 93.19 86 LEU A O 1
ATOM 697 N N . SER A 1 87 ? -0.557 -1.775 12.774 1.00 94.56 87 SER A N 1
ATOM 698 C CA . SER A 1 87 ? 0.449 -2.775 12.426 1.00 94.56 87 SER A CA 1
ATOM 699 C C . SER A 1 87 ? 0.124 -4.123 13.062 1.00 94.56 87 SER A C 1
ATOM 701 O O . SER A 1 87 ? -0.120 -4.236 14.260 1.00 94.56 87 SER A O 1
ATOM 703 N N . THR A 1 88 ? 0.163 -5.172 12.245 1.00 91.12 88 THR A N 1
ATOM 704 C CA . THR A 1 88 ? 0.022 -6.559 12.708 1.00 91.12 88 THR A CA 1
ATOM 705 C C . THR A 1 88 ? 1.388 -7.214 12.862 1.00 91.12 88 THR A C 1
ATOM 707 O O . THR A 1 88 ? 1.701 -7.789 13.901 1.00 91.12 88 THR A O 1
ATOM 710 N N . CYS A 1 89 ? 2.220 -7.126 11.822 1.00 86.69 89 CYS A N 1
ATOM 711 C CA . CYS A 1 89 ? 3.581 -7.641 11.818 1.00 86.69 89 CYS A CA 1
ATOM 712 C C . CYS A 1 89 ? 4.383 -7.018 10.672 1.00 86.69 89 CYS A C 1
ATOM 714 O O . CYS A 1 89 ? 4.061 -7.210 9.495 1.00 86.69 89 CYS A O 1
ATOM 716 N N . ARG A 1 90 ? 5.487 -6.342 11.014 1.00 87.81 90 ARG A N 1
ATOM 717 C CA . ARG A 1 90 ? 6.437 -5.739 10.063 1.00 87.81 90 ARG A CA 1
ATOM 718 C C . ARG A 1 90 ? 5.747 -4.791 9.072 1.00 87.81 90 ARG A C 1
ATOM 720 O O . ARG A 1 90 ? 5.449 -3.657 9.410 1.00 87.81 90 ARG A O 1
ATOM 727 N N . GLU A 1 91 ? 5.531 -5.266 7.851 1.00 90.62 91 GLU A N 1
ATOM 728 C CA . GLU A 1 91 ? 5.027 -4.508 6.702 1.00 90.62 91 GLU A CA 1
ATOM 729 C C . GLU A 1 91 ? 3.515 -4.715 6.482 1.00 90.62 91 GLU A C 1
ATOM 731 O O . GLU A 1 91 ? 2.970 -4.241 5.486 1.00 90.62 91 GLU A O 1
ATOM 736 N N . TRP A 1 92 ? 2.850 -5.480 7.356 1.00 94.56 92 TRP A N 1
ATOM 737 C CA . TRP A 1 92 ? 1.422 -5.787 7.276 1.00 94.56 92 TRP A CA 1
ATOM 738 C C . TRP A 1 92 ? 0.624 -5.033 8.331 1.00 94.56 92 TRP A C 1
ATOM 740 O O . TRP A 1 92 ? 0.986 -5.001 9.510 1.00 94.56 92 TRP A O 1
ATOM 750 N N . PHE A 1 93 ? -0.520 -4.519 7.905 1.00 96.12 93 PHE A N 1
ATOM 751 C CA . PHE A 1 93 ? -1.435 -3.705 8.685 1.00 96.12 93 PHE A CA 1
ATOM 752 C C . PHE A 1 93 ? -2.863 -4.233 8.531 1.00 96.12 93 PHE A C 1
ATOM 754 O O . PHE A 1 93 ? -3.165 -4.993 7.604 1.00 96.12 93 PHE A O 1
ATOM 761 N N . CYS A 1 94 ? -3.740 -3.847 9.448 1.00 96.50 94 CYS A N 1
ATOM 762 C CA . CYS A 1 94 ? -5.126 -4.282 9.481 1.00 96.50 94 CYS A CA 1
ATOM 763 C C . CYS A 1 94 ? -6.029 -3.143 9.954 1.00 96.50 94 CYS A C 1
ATOM 765 O O . CYS A 1 94 ? -5.675 -2.417 10.876 1.00 96.50 94 CYS A O 1
ATOM 767 N N . MET A 1 95 ? -7.196 -3.018 9.330 1.00 95.62 95 MET A N 1
ATOM 768 C CA . MET A 1 95 ? -8.275 -2.116 9.736 1.00 95.62 95 MET A CA 1
ATOM 769 C C . MET A 1 95 ? -9.591 -2.889 9.781 1.00 95.62 95 MET A C 1
ATOM 771 O O . MET A 1 95 ? -9.763 -3.864 9.040 1.00 95.62 95 MET A O 1
ATOM 775 N N . ARG A 1 96 ? -10.526 -2.459 10.625 1.00 94.56 96 ARG A N 1
ATOM 776 C CA . ARG A 1 96 ? -11.873 -3.027 10.656 1.00 94.56 96 ARG A CA 1
ATOM 777 C C . ARG A 1 96 ? -12.749 -2.373 9.588 1.00 94.56 96 ARG A C 1
ATOM 779 O O . ARG A 1 96 ? -12.782 -1.155 9.445 1.00 94.56 96 ARG A O 1
ATOM 786 N N . GLU A 1 97 ? -13.462 -3.186 8.820 1.00 89.12 97 GLU A N 1
ATOM 787 C CA . GLU A 1 97 ? -14.384 -2.703 7.797 1.00 89.12 97 GLU A CA 1
ATOM 788 C C . GLU A 1 97 ? -15.583 -2.005 8.452 1.00 89.12 97 GLU A C 1
ATOM 790 O O . GLU A 1 97 ? -16.167 -2.518 9.405 1.00 89.12 97 GLU A O 1
ATOM 795 N N . GLY A 1 98 ? -15.913 -0.806 7.968 1.00 86.75 98 GLY A N 1
ATOM 796 C CA . GLY A 1 98 ? -16.949 0.040 8.569 1.00 86.75 98 GLY A CA 1
ATOM 797 C C . GLY A 1 98 ? -16.533 0.739 9.868 1.00 86.75 98 GLY A C 1
ATOM 798 O O . GLY A 1 98 ? -17.379 1.360 10.504 1.00 86.75 98 GLY A O 1
ATOM 799 N N . ASN A 1 99 ? -15.261 0.652 10.278 1.00 91.69 99 ASN A N 1
ATOM 800 C CA . ASN A 1 99 ? -14.733 1.477 11.359 1.00 91.69 99 ASN A CA 1
ATOM 801 C C . ASN A 1 99 ? -14.227 2.814 10.800 1.00 91.69 99 ASN A C 1
ATOM 803 O O . ASN A 1 99 ? -13.177 2.882 10.146 1.00 91.69 99 ASN A O 1
ATOM 807 N N . ASP A 1 100 ? -14.987 3.874 11.065 1.00 89.44 100 ASP A N 1
ATOM 808 C CA . ASP A 1 100 ? -14.674 5.226 10.604 1.00 89.44 100 ASP A CA 1
ATOM 809 C C . ASP A 1 100 ? -13.373 5.759 11.216 1.00 89.44 100 ASP A C 1
ATOM 811 O O . ASP A 1 100 ? -12.635 6.472 10.535 1.00 89.44 100 ASP A O 1
ATOM 815 N N . ASP A 1 101 ? -13.034 5.364 12.448 1.00 91.69 101 ASP A N 1
ATOM 816 C CA . ASP A 1 101 ? -11.806 5.808 13.115 1.00 91.69 101 ASP A CA 1
ATOM 817 C C . ASP A 1 101 ? -10.557 5.218 12.448 1.00 91.69 101 ASP A C 1
ATOM 819 O O . ASP A 1 101 ? -9.606 5.952 12.180 1.00 91.69 101 ASP A O 1
ATOM 823 N N . ASP A 1 102 ? -10.572 3.926 12.095 1.00 88.19 102 ASP A N 1
ATOM 824 C CA . ASP A 1 102 ? -9.453 3.285 11.382 1.00 88.19 102 ASP A CA 1
ATOM 825 C C . ASP A 1 102 ? -9.285 3.887 9.980 1.00 88.19 102 ASP A C 1
ATOM 827 O O . ASP A 1 102 ? -8.170 4.146 9.520 1.00 88.19 102 ASP A O 1
ATOM 831 N N . SER A 1 103 ? -10.409 4.130 9.299 1.00 85.94 103 SER A N 1
ATOM 832 C CA . SER A 1 103 ? -10.425 4.737 7.966 1.00 85.94 103 SER A CA 1
ATOM 833 C C . SER A 1 103 ? -9.896 6.168 8.012 1.00 85.94 103 SER A C 1
ATOM 835 O O . SER A 1 103 ? -9.122 6.579 7.143 1.00 85.94 103 SER A O 1
ATOM 837 N N . LYS A 1 104 ? -10.277 6.933 9.037 1.00 86.75 104 LYS A N 1
ATOM 838 C CA . LYS A 1 104 ? -9.771 8.282 9.272 1.00 86.75 104 LYS A CA 1
ATOM 839 C C . LYS A 1 104 ? -8.285 8.264 9.615 1.00 86.75 104 LYS A C 1
ATOM 841 O O . LYS A 1 104 ? -7.537 9.000 8.985 1.00 86.75 104 LYS A O 1
ATOM 846 N N . GLU A 1 105 ? -7.838 7.398 10.525 1.00 88.38 105 GLU A N 1
ATOM 847 C CA . GLU A 1 105 ? -6.420 7.268 10.891 1.00 88.38 105 GLU A CA 1
ATOM 848 C C . GLU A 1 105 ? -5.556 6.921 9.668 1.00 88.38 105 GLU A C 1
ATOM 850 O O . GLU A 1 105 ? -4.509 7.537 9.457 1.00 88.38 105 GLU A O 1
ATOM 855 N N . PHE A 1 106 ? -6.028 6.008 8.812 1.00 89.38 106 PHE A N 1
ATOM 856 C CA . PHE A 1 106 ? -5.374 5.685 7.546 1.00 89.38 106 PHE A CA 1
ATOM 857 C C . PHE A 1 106 ? -5.270 6.908 6.621 1.00 89.38 106 PHE A C 1
ATOM 859 O O . PHE A 1 106 ? -4.174 7.239 6.163 1.00 89.38 106 PHE A O 1
ATOM 866 N N . ASN A 1 107 ? -6.386 7.593 6.351 1.00 84.31 107 ASN A N 1
ATOM 867 C CA . ASN A 1 107 ? -6.407 8.755 5.456 1.00 84.31 107 ASN A CA 1
ATOM 868 C C . ASN A 1 107 ? -5.542 9.903 5.990 1.00 84.31 107 ASN A C 1
ATOM 870 O O . ASN A 1 107 ? -4.770 10.498 5.238 1.00 84.31 107 ASN A O 1
ATOM 874 N N . ASP A 1 108 ? -5.611 10.162 7.292 1.00 87.19 108 ASP A N 1
ATOM 875 C CA . ASP A 1 108 ? -4.826 11.180 7.976 1.00 87.19 108 ASP A CA 1
ATOM 876 C C . ASP A 1 108 ? -3.321 10.874 7.910 1.00 87.19 108 ASP A C 1
ATOM 878 O O . ASP A 1 108 ? -2.519 11.781 7.700 1.00 87.19 108 ASP A O 1
ATOM 882 N N . ALA A 1 109 ? -2.911 9.608 8.048 1.00 86.94 109 ALA A N 1
ATOM 883 C CA . ALA A 1 109 ? -1.510 9.196 7.918 1.00 86.94 109 ALA A CA 1
ATOM 884 C C . ALA A 1 109 ? -0.977 9.386 6.487 1.00 86.94 109 ALA A C 1
ATOM 886 O O . ALA A 1 109 ? 0.141 9.881 6.290 1.00 86.94 109 ALA A O 1
ATOM 887 N N . ILE A 1 110 ? -1.786 9.037 5.479 1.00 84.12 110 ILE A N 1
ATOM 888 C CA . ILE A 1 110 ? -1.471 9.290 4.066 1.00 84.12 110 ILE A CA 1
ATOM 889 C C . ILE A 1 110 ? -1.353 10.796 3.817 1.00 84.12 110 ILE A C 1
ATOM 891 O O . ILE A 1 110 ? -0.375 11.241 3.215 1.00 84.12 110 ILE A O 1
ATOM 895 N N . PHE A 1 111 ? -2.294 11.590 4.331 1.00 81.00 111 PHE A N 1
ATOM 896 C CA . PHE A 1 111 ? -2.294 13.040 4.166 1.00 81.00 111 PHE A CA 1
ATOM 897 C C . PHE A 1 111 ? -1.185 13.730 4.971 1.00 81.00 111 PHE A C 1
ATOM 899 O O . PHE A 1 111 ? -0.615 14.702 4.512 1.00 81.00 111 PHE A O 1
ATOM 906 N N . ARG A 1 112 ? -0.764 13.253 6.140 1.00 81.75 112 ARG A N 1
ATOM 907 C CA . ARG A 1 112 ? 0.415 13.841 6.808 1.00 81.75 112 ARG A CA 1
ATOM 908 C C . ARG A 1 112 ? 1.710 13.535 6.068 1.00 81.75 112 ARG A C 1
ATOM 910 O O . ARG A 1 112 ? 2.603 14.373 6.030 1.00 81.75 112 ARG A O 1
ATOM 917 N N . THR A 1 113 ? 1.800 12.353 5.463 1.00 80.19 113 THR A N 1
ATOM 918 C CA . THR A 1 113 ? 3.007 11.941 4.735 1.00 80.19 113 THR A CA 1
ATOM 919 C C . THR A 1 113 ? 3.103 12.596 3.355 1.00 80.19 113 THR A C 1
ATOM 921 O O . THR A 1 113 ? 4.206 12.876 2.900 1.00 80.19 113 THR A O 1
ATOM 924 N N . TRP A 1 114 ? 1.967 12.872 2.703 1.00 73.75 114 TRP A N 1
ATOM 925 C CA . TRP A 1 114 ? 1.920 13.364 1.317 1.00 73.75 114 TRP A CA 1
ATOM 926 C C . TRP A 1 114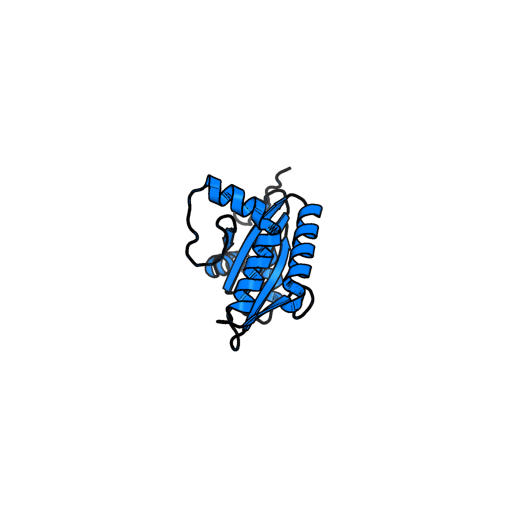 ? 0.976 14.537 1.056 1.00 73.75 114 TRP A C 1
ATOM 928 O O . TRP A 1 114 ? 0.844 14.985 -0.077 1.00 7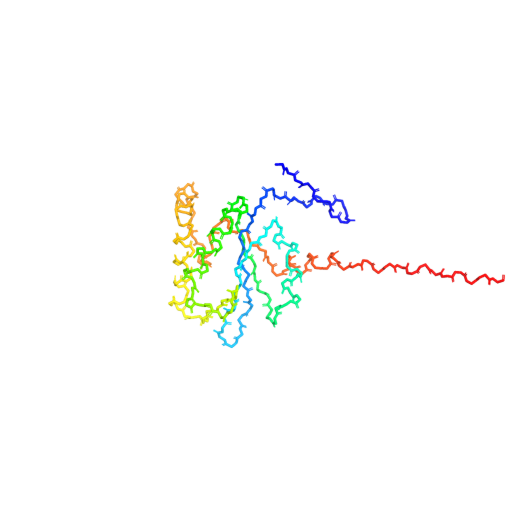3.75 114 TRP A O 1
ATOM 938 N N . GLY A 1 115 ? 0.306 15.050 2.077 1.00 63.84 115 GLY A N 1
ATOM 939 C CA . GLY A 1 115 ? -0.772 16.030 1.958 1.00 63.84 115 GLY A CA 1
ATOM 940 C C . GLY A 1 115 ? -0.335 17.335 1.335 1.00 63.84 115 GLY A C 1
ATOM 941 O O . GLY A 1 115 ? -1.107 17.878 0.570 1.00 63.84 115 GLY A O 1
ATOM 942 N N . GLN A 1 116 ? 0.899 17.799 1.556 1.00 59.78 116 GLN A N 1
ATOM 943 C CA . GLN A 1 116 ? 1.390 19.000 0.867 1.00 59.78 116 GLN A CA 1
ATOM 944 C C . GLN A 1 116 ? 1.444 18.797 -0.654 1.00 59.78 116 GLN A C 1
ATOM 946 O O . GLN A 1 116 ? 0.896 19.606 -1.395 1.00 59.78 116 GLN A O 1
ATOM 951 N N . GLU A 1 117 ? 1.972 17.662 -1.123 1.00 61.09 117 GLU A N 1
ATOM 952 C CA . GLU A 1 117 ? 1.971 17.329 -2.554 1.00 61.09 117 GLU A CA 1
ATOM 953 C C . GLU A 1 117 ? 0.552 17.069 -3.088 1.00 61.09 117 GLU A C 1
ATOM 955 O O . GLU A 1 117 ? 0.248 17.394 -4.232 1.00 61.09 117 GLU A O 1
ATOM 960 N N . LEU A 1 118 ? -0.340 16.489 -2.278 1.00 52.97 118 LEU A N 1
ATOM 961 C CA . LEU A 1 118 ? -1.729 16.227 -2.667 1.00 52.97 118 LEU A CA 1
ATOM 962 C C . LEU A 1 118 ? -2.591 17.497 -2.698 1.00 52.97 118 LEU A C 1
ATOM 964 O O . LEU A 1 118 ? -3.473 17.600 -3.548 1.00 52.97 118 LEU A O 1
ATOM 968 N N . GLN A 1 119 ? -2.334 18.451 -1.806 1.00 53.44 119 GLN A N 1
ATOM 969 C CA . GLN A 1 119 ? -3.082 19.696 -1.651 1.00 53.44 119 GLN A CA 1
ATOM 970 C C . GLN A 1 119 ? -2.701 20.705 -2.740 1.00 53.44 119 GLN A C 1
ATOM 972 O O . GLN A 1 119 ? -3.591 21.195 -3.431 1.00 53.44 119 GLN A O 1
ATOM 977 N N . GLU A 1 120 ? -1.402 20.897 -3.009 1.00 54.72 120 GLU A N 1
ATOM 978 C CA . GLU A 1 120 ? -0.921 21.684 -4.161 1.00 54.72 120 GLU A CA 1
ATOM 979 C C . GLU A 1 120 ? -1.471 21.132 -5.491 1.00 54.72 120 GLU A C 1
ATOM 981 O O . GLU A 1 120 ? -1.794 21.870 -6.426 1.00 54.72 120 GLU A O 1
ATOM 986 N N . MET A 1 121 ? -1.652 19.811 -5.574 1.00 50.81 121 MET A N 1
ATOM 987 C CA . MET A 1 121 ? -2.233 19.163 -6.746 1.00 50.81 121 MET A CA 1
ATOM 988 C C . MET A 1 121 ? -3.751 19.325 -6.848 1.00 50.81 121 MET A C 1
ATOM 990 O O . MET A 1 121 ? -4.237 19.603 -7.945 1.00 50.81 121 MET A O 1
ATOM 994 N N . GLN A 1 122 ? -4.498 19.166 -5.750 1.00 46.38 122 GLN A N 1
ATOM 995 C CA . GLN A 1 122 ? -5.948 19.400 -5.720 1.00 46.38 122 GLN A CA 1
ATOM 996 C C . GLN A 1 122 ? -6.286 20.839 -6.121 1.00 46.38 122 GLN A C 1
ATOM 998 O O . GLN A 1 122 ? -7.219 21.051 -6.899 1.00 46.38 122 GLN A O 1
ATOM 1003 N N . GLU A 1 123 ? -5.480 21.802 -5.672 1.00 55.47 123 GLU A N 1
ATOM 1004 C CA . GLU A 1 123 ? -5.591 23.209 -6.059 1.00 55.47 123 GLU A CA 1
ATOM 1005 C C . GLU A 1 123 ? -5.274 23.430 -7.549 1.00 55.47 123 GLU A C 1
ATOM 1007 O O . GLU A 1 123 ? -5.948 24.225 -8.202 1.00 55.47 123 GLU A O 1
ATOM 1012 N N . SER A 1 124 ? -4.328 22.680 -8.134 1.00 47.62 124 SER A N 1
ATOM 1013 C CA . SER A 1 124 ? -4.006 22.785 -9.571 1.00 47.62 124 SER A CA 1
ATOM 1014 C C . SER A 1 124 ? -4.974 22.046 -10.511 1.00 47.62 124 SER A C 1
ATOM 1016 O O . SER A 1 124 ? -5.100 22.426 -11.675 1.00 47.62 124 SER A O 1
ATOM 1018 N N . MET A 1 125 ? -5.652 20.988 -10.042 1.00 47.59 125 MET A N 1
ATOM 1019 C CA . MET A 1 125 ? -6.474 20.103 -10.886 1.00 47.59 125 MET A CA 1
ATOM 1020 C C . MET A 1 125 ? -7.989 20.319 -10.745 1.00 47.59 125 MET A C 1
ATOM 1022 O O . MET A 1 125 ? -8.750 19.745 -11.524 1.00 47.59 125 MET A O 1
ATOM 1026 N N . GLY A 1 126 ? -8.459 21.112 -9.775 1.00 43.53 126 GLY A N 1
ATOM 1027 C CA . GLY A 1 126 ? -9.876 21.488 -9.646 1.00 43.53 126 GLY A CA 1
ATOM 1028 C C . GLY A 1 126 ? -10.860 20.311 -9.531 1.00 43.53 126 GLY A C 1
ATOM 1029 O O . GLY A 1 126 ? -12.040 20.467 -9.838 1.00 43.53 126 GLY A O 1
ATOM 1030 N N . THR A 1 127 ? -10.394 19.118 -9.143 1.00 47.88 127 THR A N 1
ATOM 1031 C CA . THR A 1 127 ? -11.196 17.883 -9.148 1.00 47.88 127 THR A CA 1
ATOM 1032 C C . THR A 1 127 ? -11.561 17.471 -7.722 1.00 47.88 127 THR A C 1
ATOM 1034 O O . THR A 1 127 ? -10.678 17.316 -6.878 1.00 47.88 127 THR A O 1
ATOM 1037 N N . GLN A 1 128 ? -12.853 17.265 -7.445 1.00 48.41 128 GLN A N 1
ATOM 1038 C CA . GLN A 1 128 ? -13.302 16.706 -6.166 1.00 48.41 128 GLN A CA 1
ATOM 1039 C C . GLN A 1 128 ? -13.031 15.190 -6.083 1.00 48.41 128 GLN A C 1
ATOM 1041 O O . GLN A 1 128 ? -13.107 14.506 -7.106 1.00 48.41 128 GLN A O 1
ATOM 1046 N N . PRO A 1 129 ? -12.720 14.648 -4.888 1.00 50.91 129 PRO A N 1
ATOM 1047 C CA . PRO A 1 129 ? -12.519 13.214 -4.689 1.00 50.91 129 PRO A CA 1
ATOM 1048 C C . PRO A 1 129 ? -13.819 12.428 -4.926 1.00 50.91 129 PRO A C 1
ATOM 1050 O O . PRO A 1 129 ? -14.883 12.810 -4.450 1.00 50.91 129 PRO A O 1
ATOM 1053 N N . ASP A 1 130 ? -13.726 11.288 -5.612 1.00 51.59 130 ASP A N 1
ATOM 1054 C CA . ASP A 1 130 ? -14.845 10.412 -6.012 1.00 51.59 130 ASP A CA 1
ATOM 1055 C C . ASP A 1 130 ? -15.431 9.559 -4.863 1.00 51.59 130 ASP A C 1
ATOM 1057 O O . ASP A 1 130 ? -16.087 8.543 -5.093 1.00 51.59 130 ASP A O 1
ATOM 1061 N N . GLY A 1 131 ? -15.169 9.940 -3.611 1.00 49.28 131 GLY A N 1
ATOM 1062 C CA . GLY A 1 131 ? -15.579 9.190 -2.421 1.00 49.28 131 GLY A CA 1
ATOM 1063 C C . GLY A 1 131 ? -14.783 7.906 -2.157 1.00 49.28 131 GLY A C 1
ATOM 1064 O O . GLY A 1 131 ? -15.021 7.259 -1.142 1.00 49.28 131 GLY A O 1
ATOM 1065 N N . SER A 1 132 ? -13.813 7.529 -3.003 1.00 55.41 132 SER A N 1
ATOM 1066 C CA . SER A 1 132 ? -13.010 6.312 -2.799 1.00 55.41 132 SER A CA 1
ATOM 1067 C C . SER A 1 132 ? -11.901 6.454 -1.746 1.00 55.41 132 SER A C 1
ATOM 1069 O O . SER A 1 132 ? -11.298 5.450 -1.358 1.00 55.41 132 SER A O 1
ATOM 1071 N N . GLY A 1 133 ? -11.605 7.688 -1.313 1.00 54.22 133 GLY A N 1
ATOM 1072 C CA . GLY A 1 133 ? -10.517 8.011 -0.381 1.00 54.22 133 GLY A CA 1
ATOM 1073 C C . GLY A 1 133 ? -9.107 7.819 -0.957 1.00 54.22 133 GLY A C 1
ATOM 1074 O O . GLY A 1 133 ? -8.124 8.016 -0.251 1.00 54.22 133 GLY A O 1
ATOM 1075 N N . VAL A 1 134 ? -8.973 7.439 -2.232 1.00 49.88 134 VAL A N 1
ATOM 1076 C CA . VAL A 1 134 ? -7.673 7.248 -2.887 1.00 49.88 134 VAL A CA 1
ATOM 1077 C C . VAL A 1 134 ? -7.294 8.525 -3.649 1.00 49.88 134 VAL A C 1
ATOM 1079 O O . VAL A 1 134 ? -8.073 8.970 -4.492 1.00 49.88 134 VAL A O 1
ATOM 1082 N N . PRO A 1 135 ? -6.112 9.128 -3.414 1.00 51.81 135 PRO A N 1
ATOM 1083 C CA . PRO A 1 135 ? -5.727 10.340 -4.132 1.00 51.81 135 PRO A CA 1
ATOM 1084 C C . PRO A 1 135 ? -5.494 10.092 -5.635 1.00 51.81 135 PRO A C 1
ATOM 1086 O O . PRO A 1 135 ? -4.935 9.069 -6.025 1.00 51.81 135 PRO A O 1
ATOM 1089 N N . THR A 1 136 ? -5.843 11.059 -6.486 1.00 48.38 136 THR A N 1
ATOM 1090 C CA . THR A 1 136 ? -5.911 10.970 -7.965 1.00 48.38 136 THR A CA 1
ATOM 1091 C C . THR A 1 136 ? -4.603 10.607 -8.685 1.00 48.38 136 THR A C 1
ATOM 1093 O O . THR A 1 136 ? -4.645 10.158 -9.828 1.00 48.38 136 THR A O 1
ATOM 1096 N N . LYS A 1 137 ? -3.436 10.766 -8.046 1.00 50.97 137 LYS A N 1
ATOM 1097 C CA . LYS A 1 137 ? -2.125 10.364 -8.604 1.00 50.97 137 LYS A CA 1
ATOM 1098 C C . LYS A 1 137 ? -1.769 8.901 -8.318 1.00 50.97 137 LYS A C 1
ATOM 1100 O O . LYS A 1 137 ? -0.793 8.385 -8.866 1.00 50.97 137 LYS A O 1
ATOM 1105 N N . TRP A 1 138 ? -2.523 8.224 -7.454 1.00 51.84 138 TRP A N 1
ATOM 1106 C CA . TRP A 1 138 ? -2.289 6.813 -7.198 1.00 51.84 138 TRP A CA 1
ATOM 1107 C C . TRP A 1 138 ? -2.801 6.005 -8.381 1.00 51.84 138 TRP A C 1
ATOM 1109 O O . TRP A 1 138 ? -3.998 5.913 -8.647 1.00 51.84 138 TRP A O 1
ATOM 1119 N N . ASN A 1 139 ? -1.867 5.388 -9.093 1.00 67.25 139 ASN A N 1
ATOM 1120 C CA . ASN A 1 139 ? -2.218 4.454 -10.143 1.00 67.25 139 ASN A CA 1
ATOM 1121 C C . ASN A 1 139 ? -2.887 3.242 -9.497 1.00 67.25 139 ASN A C 1
ATOM 1123 O O . ASN A 1 139 ? -2.328 2.625 -8.583 1.00 67.25 139 ASN A O 1
ATOM 1127 N N . ARG A 1 140 ? -4.078 2.894 -9.981 1.00 70.81 140 ARG A N 1
ATOM 1128 C CA . ARG A 1 140 ? -4.812 1.715 -9.530 1.00 70.81 140 ARG A CA 1
ATOM 1129 C C . ARG A 1 140 ? -4.534 0.553 -10.468 1.00 70.81 140 ARG A C 1
ATOM 1131 O O . ARG A 1 140 ? -4.755 0.648 -11.672 1.00 70.81 140 ARG A O 1
ATOM 1138 N N . ILE A 1 141 ? -4.104 -0.566 -9.903 1.00 68.75 141 ILE A N 1
ATOM 1139 C CA . ILE A 1 141 ? -4.037 -1.838 -10.619 1.00 68.75 141 ILE A CA 1
ATOM 1140 C C . ILE A 1 141 ? -5.250 -2.650 -10.170 1.00 68.75 141 ILE A C 1
ATOM 1142 O O . ILE A 1 141 ? -5.377 -2.970 -8.985 1.00 68.75 141 ILE A O 1
ATOM 1146 N N . SER A 1 142 ? -6.158 -2.939 -11.105 1.00 73.62 142 SER A N 1
ATOM 1147 C CA . SER A 1 142 ? -7.332 -3.770 -10.827 1.00 73.62 142 SER A CA 1
ATOM 1148 C C . SER A 1 142 ? -6.953 -5.244 -10.673 1.00 73.62 142 SER A C 1
ATOM 1150 O O . SER A 1 142 ? -5.902 -5.690 -11.147 1.00 73.62 142 SER A O 1
ATOM 1152 N N . GLU A 1 143 ? -7.834 -6.018 -10.044 1.00 73.62 143 GLU A N 1
ATOM 1153 C CA . GLU A 1 143 ? -7.688 -7.466 -9.901 1.00 73.62 143 GLU A CA 1
ATOM 1154 C C . GLU A 1 143 ? -7.483 -8.155 -11.267 1.00 73.62 143 GLU A C 1
ATOM 1156 O O . GLU A 1 143 ? -6.628 -9.032 -11.417 1.00 73.62 143 GLU A O 1
ATOM 1161 N N . GLU A 1 144 ? -8.206 -7.720 -12.299 1.00 75.19 144 GLU A N 1
ATOM 1162 C CA . GLU A 1 144 ? -8.107 -8.237 -13.667 1.00 75.19 144 GLU A CA 1
ATOM 1163 C C . GLU A 1 144 ? -6.740 -7.947 -14.286 1.00 75.19 144 GLU A C 1
ATOM 1165 O O . GLU A 1 144 ? -6.166 -8.821 -14.940 1.00 75.19 144 GLU A O 1
ATOM 1170 N N . ALA A 1 145 ? -6.187 -6.753 -14.056 1.00 72.25 145 ALA A N 1
ATOM 1171 C CA . ALA A 1 145 ? -4.857 -6.392 -14.538 1.00 72.25 145 ALA A CA 1
ATOM 1172 C C . ALA A 1 145 ? -3.769 -7.246 -13.866 1.00 72.25 145 ALA A C 1
ATOM 1174 O O . ALA A 1 145 ? -2.851 -7.724 -14.543 1.00 72.25 145 ALA A O 1
ATOM 1175 N N . ILE A 1 146 ? -3.904 -7.510 -12.559 1.00 72.88 146 ILE A N 1
ATOM 1176 C CA . ILE A 1 146 ? -3.019 -8.427 -11.827 1.00 72.88 146 ILE A CA 1
ATOM 1177 C C . ILE A 1 146 ? -3.126 -9.832 -12.431 1.00 72.88 146 ILE A C 1
ATOM 1179 O O . ILE A 1 146 ? -2.113 -10.400 -12.844 1.00 72.88 146 ILE A O 1
ATOM 1183 N N . LYS A 1 147 ? -4.339 -10.386 -12.554 1.00 77.12 147 LYS A N 1
ATOM 1184 C CA . LYS A 1 147 ? -4.572 -11.727 -13.123 1.00 77.12 147 LYS A CA 1
ATOM 1185 C C . LYS A 1 147 ? -4.049 -11.850 -14.556 1.00 77.12 147 LYS A C 1
ATOM 1187 O O . LYS A 1 147 ? -3.401 -12.845 -14.886 1.00 77.12 147 LYS A O 1
ATOM 1192 N N . GLY A 1 148 ? -4.283 -10.838 -15.391 1.00 76.31 148 GLY A N 1
ATOM 1193 C CA . GLY A 1 148 ? -3.804 -10.774 -16.770 1.00 76.31 148 GLY A CA 1
ATOM 1194 C C . GLY A 1 148 ? -2.279 -10.801 -16.851 1.00 76.31 148 GLY A C 1
ATOM 1195 O O . GLY A 1 148 ? -1.714 -11.598 -17.601 1.00 76.31 148 GLY A O 1
ATOM 1196 N N . TYR A 1 149 ? -1.600 -10.008 -16.017 1.00 73.19 149 TYR A N 1
ATOM 1197 C CA . TYR A 1 149 ? -0.141 -10.035 -15.923 1.00 73.19 149 TYR A CA 1
ATOM 1198 C C . TYR A 1 149 ? 0.383 -11.411 -15.483 1.00 73.19 149 TYR A C 1
ATOM 1200 O O . TYR A 1 149 ? 1.293 -11.950 -16.114 1.00 73.19 149 TYR A O 1
ATOM 1208 N N . MET A 1 150 ? -0.228 -12.036 -14.470 1.00 75.75 150 MET A N 1
ATOM 1209 C CA . MET A 1 150 ? 0.163 -13.381 -14.013 1.00 75.75 150 MET A CA 1
ATOM 1210 C C . MET A 1 150 ? -0.010 -14.442 -15.100 1.00 75.75 150 MET A C 1
ATOM 1212 O O . MET A 1 150 ? 0.836 -15.325 -15.255 1.00 75.75 150 MET A O 1
ATOM 1216 N N . ALA A 1 151 ? -1.092 -14.366 -15.876 1.00 78.75 151 ALA A N 1
ATOM 1217 C CA . ALA A 1 151 ? -1.340 -15.292 -16.974 1.00 78.75 151 ALA A CA 1
ATOM 1218 C C . ALA A 1 151 ? -0.252 -15.203 -18.058 1.00 78.75 151 ALA A C 1
ATOM 1220 O O . ALA A 1 151 ? 0.116 -16.230 -18.631 1.00 78.75 151 ALA A O 1
ATOM 1221 N N . LEU A 1 152 ? 0.302 -14.009 -18.299 1.00 73.62 152 LEU A N 1
ATOM 1222 C CA . LEU A 1 152 ? 1.402 -13.791 -19.244 1.00 73.62 152 LEU A CA 1
ATOM 1223 C C . LEU A 1 152 ? 2.747 -14.341 -18.751 1.00 73.62 152 LEU A C 1
ATOM 1225 O O . LEU A 1 152 ? 3.579 -14.711 -19.577 1.00 73.62 152 LEU A O 1
ATOM 1229 N N . GLN A 1 153 ? 2.955 -14.418 -17.434 1.00 72.56 153 GLN A N 1
ATOM 1230 C CA . GLN A 1 153 ? 4.177 -14.968 -16.832 1.00 72.56 153 GLN A CA 1
ATOM 1231 C C . GLN A 1 153 ? 4.204 -16.501 -16.817 1.00 72.56 153 GLN A C 1
ATOM 1233 O O . GLN A 1 153 ? 5.254 -17.095 -16.566 1.00 72.56 153 GLN A O 1
ATOM 1238 N N . ARG A 1 154 ? 3.073 -17.173 -17.085 1.00 71.81 154 ARG A N 1
ATOM 1239 C CA . ARG A 1 154 ? 3.058 -18.636 -17.170 1.00 71.81 154 ARG A CA 1
ATOM 1240 C C . ARG A 1 154 ? 3.979 -19.055 -18.315 1.00 71.81 154 ARG A C 1
ATOM 1242 O O . ARG A 1 154 ? 3.719 -18.653 -19.453 1.00 71.81 154 ARG A O 1
ATOM 1249 N N . PRO A 1 155 ? 5.029 -19.859 -18.054 1.00 65.56 155 PRO A N 1
ATOM 1250 C CA . PRO A 1 155 ? 5.892 -20.334 -19.119 1.00 65.56 155 PRO A CA 1
ATOM 1251 C C . PRO A 1 155 ? 4.999 -20.997 -20.161 1.00 65.56 155 PRO A C 1
ATOM 1253 O O . PRO A 1 155 ? 4.215 -21.896 -19.831 1.00 65.56 155 PRO A O 1
ATOM 1256 N N . SER A 1 156 ? 5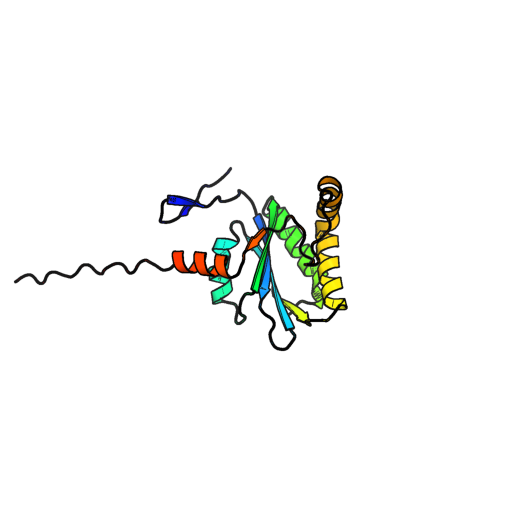.065 -20.511 -21.407 1.00 67.19 156 SER A N 1
ATOM 1257 C CA . SER A 1 156 ? 4.372 -21.167 -22.510 1.00 67.19 156 SER A CA 1
ATOM 1258 C C . SER A 1 156 ? 4.754 -22.636 -22.422 1.00 67.19 156 SER A C 1
ATOM 1260 O O . SER A 1 156 ? 5.932 -22.941 -22.221 1.00 67.19 156 SER A O 1
ATOM 1262 N N . LYS A 1 157 ? 3.764 -23.544 -22.439 1.00 66.88 157 LYS A N 1
ATOM 1263 C CA . LYS A 1 157 ? 4.026 -24.986 -22.415 1.00 66.88 157 LYS A CA 1
ATOM 1264 C C . LYS A 1 157 ? 5.012 -25.247 -23.546 1.00 66.88 157 LYS A C 1
ATOM 1266 O O . LYS A 1 157 ? 4.595 -25.317 -24.702 1.00 66.88 157 LYS A O 1
ATOM 1271 N N . ARG A 1 158 ? 6.314 -25.317 -23.235 1.00 62.34 158 ARG A N 1
ATOM 1272 C CA . ARG A 1 158 ? 7.346 -25.641 -24.211 1.00 62.34 158 ARG A CA 1
ATOM 1273 C C . ARG A 1 158 ? 6.901 -26.993 -24.716 1.00 62.34 158 ARG A C 1
ATOM 1275 O O . ARG A 1 158 ? 6.880 -27.951 -23.941 1.00 62.34 158 ARG A O 1
ATOM 1282 N N . ARG A 1 159 ? 6.428 -27.046 -25.965 1.00 69.12 159 ARG A N 1
ATOM 1283 C CA . ARG A 1 159 ? 6.134 -28.312 -26.627 1.00 69.12 159 ARG A CA 1
ATOM 1284 C C . ARG A 1 159 ? 7.429 -29.093 -26.501 1.00 69.12 159 ARG A C 1
ATOM 1286 O O . ARG A 1 159 ? 8.415 -28.720 -27.132 1.00 69.12 159 ARG A O 1
ATOM 1293 N N . ARG A 1 160 ? 7.456 -30.088 -25.605 1.00 69.94 160 ARG A N 1
ATOM 1294 C CA . ARG A 1 160 ? 8.603 -30.985 -25.497 1.00 69.94 160 ARG A CA 1
ATOM 1295 C C . ARG A 1 160 ? 8.833 -31.486 -26.920 1.00 69.94 160 ARG A C 1
ATOM 1297 O O . ARG A 1 160 ? 7.860 -31.959 -27.519 1.00 69.94 160 ARG A O 1
ATOM 1304 N N . PRO A 1 161 ? 10.032 -31.305 -27.497 1.00 70.38 161 PRO A N 1
ATOM 1305 C CA . PRO A 1 161 ? 10.300 -31.844 -28.815 1.00 70.38 161 PRO A CA 1
ATOM 1306 C C . PRO A 1 161 ? 9.939 -33.327 -28.755 1.00 70.38 161 PRO A C 1
ATOM 1308 O O . PRO A 1 161 ? 10.402 -34.046 -27.867 1.00 70.38 161 PRO A O 1
ATOM 1311 N N . LYS A 1 162 ? 9.014 -33.765 -29.620 1.00 78.81 162 LYS A N 1
ATOM 1312 C CA . LYS A 1 162 ? 8.712 -35.190 -29.753 1.00 78.81 162 LYS A CA 1
ATOM 1313 C C . LYS A 1 162 ? 10.033 -35.830 -30.157 1.00 78.81 162 LYS A C 1
ATOM 1315 O O . LYS A 1 162 ? 10.482 -35.604 -31.277 1.00 78.81 162 LYS A O 1
ATOM 1320 N N . HIS A 1 163 ? 10.667 -36.571 -29.250 1.00 72.75 163 HIS A N 1
ATOM 1321 C CA . HIS A 1 163 ? 11.790 -37.419 -29.612 1.00 72.75 163 HIS A CA 1
ATOM 1322 C C . HIS A 1 163 ? 11.282 -38.358 -30.707 1.00 72.75 163 HIS A C 1
ATOM 1324 O O . HIS A 1 163 ? 10.482 -39.257 -30.445 1.00 72.75 163 HIS A O 1
ATOM 1330 N N . ARG A 1 164 ? 11.677 -38.088 -31.957 1.00 72.62 164 ARG A N 1
ATOM 1331 C CA . ARG A 1 164 ? 11.541 -39.049 -33.046 1.00 72.62 164 ARG A CA 1
ATOM 1332 C C . ARG A 1 164 ? 12.341 -40.269 -32.602 1.00 72.62 164 ARG A C 1
ATOM 1334 O O . ARG A 1 164 ? 13.556 -40.176 -32.463 1.00 72.62 164 ARG A O 1
ATOM 1341 N N . ARG A 1 165 ? 11.655 -41.378 -32.316 1.00 72.31 165 ARG A N 1
ATOM 1342 C CA . ARG A 1 165 ? 12.314 -42.680 -32.212 1.00 72.31 165 ARG A CA 1
ATOM 1343 C C . ARG A 1 165 ? 12.937 -42.946 -33.582 1.00 72.31 165 ARG A C 1
ATOM 1345 O O . ARG A 1 165 ? 12.208 -42.955 -34.571 1.00 72.31 165 ARG A O 1
ATOM 1352 N N . ALA A 1 166 ? 14.263 -43.045 -33.634 1.00 69.50 166 ALA A N 1
ATOM 1353 C CA . ALA A 1 166 ? 14.943 -43.605 -34.791 1.00 69.50 166 ALA A CA 1
ATOM 1354 C C . ALA A 1 166 ? 14.509 -45.074 -34.902 1.00 69.50 166 ALA A C 1
ATOM 1356 O O . ALA A 1 166 ? 14.477 -45.770 -33.884 1.00 69.50 166 ALA A O 1
ATOM 1357 N N . ALA A 1 167 ? 14.066 -45.459 -36.097 1.00 75.88 167 ALA A N 1
ATOM 1358 C CA . ALA A 1 167 ? 13.773 -46.836 -36.473 1.00 75.88 167 ALA A CA 1
ATOM 1359 C C . ALA A 1 167 ? 15.048 -47.495 -37.000 1.00 75.88 167 ALA A C 1
ATOM 1361 O O . ALA A 1 167 ? 15.866 -46.748 -37.590 1.00 75.88 167 ALA A O 1
#

pLDDT: mean 77.61, std 17.7, range [39.88, 96.5]

Mean predicted aligned error: 10.54 Å

Secondary structure (DSSP, 8-state):
--PEEEPTTS-EEE--SSEEEEEEEEPPBTTEEEEEEEEES-HHHHHHHHHHH-SSPEEEEEEEEEESHHHHHHHHHHHHHHTGGGEEETTEEEEETT-HHHHHHHHHHHHHHHHHHHHHHHHHH-----SS---TTSEEE-HHHHHHHHHHHSPP-----------

Radius of gyration: 19.49 Å; Cα contacts (8 Å, |Δi|>4): 210; chains: 1; bounding box: 36×70×52 Å